Protein AF-A0A139XGP2-F1 (afdb_monomer_lite)

pLDDT: mean 82.53, std 17.99, range [38.0, 98.06]

Structure (mmCIF, N/CA/C/O backbone):
data_AF-A0A139XGP2-F1
#
_entry.id   AF-A0A139XGP2-F1
#
loop_
_atom_site.group_PDB
_atom_site.id
_atom_site.type_symbol
_atom_site.label_atom_id
_atom_site.label_alt_id
_atom_site.label_comp_id
_atom_site.label_asym_id
_atom_site.label_entity_id
_atom_site.label_seq_id
_atom_site.pdbx_PDB_ins_code
_atom_site.Cartn_x
_atom_site.Cartn_y
_atom_site.Cartn_z
_atom_site.occupancy
_atom_site.B_iso_or_equiv
_atom_site.auth_seq_id
_atom_site.auth_comp_id
_atom_site.auth_asym_id
_atom_site.auth_atom_id
_atom_site.pdbx_PDB_model_num
ATOM 1 N N . MET A 1 1 ? -16.699 -2.040 -11.453 1.00 64.38 1 MET A N 1
ATOM 2 C CA . MET A 1 1 ? -15.907 -1.425 -10.365 1.00 64.38 1 MET A CA 1
ATOM 3 C C . MET A 1 1 ? -14.718 -0.741 -11.017 1.00 64.38 1 MET A C 1
ATOM 5 O O . MET A 1 1 ? -14.226 -1.295 -11.989 1.00 64.38 1 MET A O 1
ATOM 9 N N . LYS A 1 2 ? -14.323 0.469 -10.604 1.00 85.69 2 LYS A N 1
ATOM 10 C CA . LYS 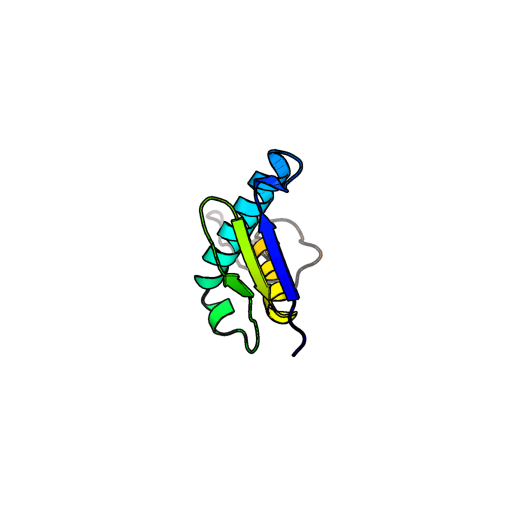A 1 2 ? -13.167 1.142 -11.218 1.00 85.69 2 LYS A CA 1
ATOM 11 C C . LYS A 1 2 ? -11.903 0.705 -10.484 1.00 85.69 2 LYS A C 1
ATOM 13 O O . LYS A 1 2 ? -11.845 0.836 -9.263 1.00 85.69 2 LYS A O 1
ATOM 18 N N . GLU A 1 3 ? -10.948 0.179 -11.233 1.00 92.88 3 GLU A N 1
ATOM 19 C CA . GLU A 1 3 ? -9.669 -0.309 -10.723 1.00 92.88 3 GLU A CA 1
ATOM 20 C C . GLU A 1 3 ? -8.559 0.687 -11.063 1.00 92.88 3 GLU A C 1
ATOM 22 O O . GLU A 1 3 ? -8.653 1.448 -12.033 1.00 92.88 3 GLU A O 1
ATOM 27 N N . LEU A 1 4 ? -7.543 0.704 -10.212 1.00 94.62 4 LEU A N 1
ATOM 28 C CA . LEU A 1 4 ? -6.302 1.439 -10.359 1.00 94.62 4 LEU A CA 1
ATOM 29 C C . LEU A 1 4 ? -5.165 0.424 -10.408 1.00 94.62 4 LEU A C 1
ATOM 31 O O . LEU A 1 4 ? -5.130 -0.514 -9.615 1.00 94.62 4 LEU A O 1
ATOM 35 N N . GLU A 1 5 ? -4.218 0.668 -11.301 1.00 96.94 5 GLU A N 1
ATOM 36 C CA . GLU A 1 5 ? -2.985 -0.095 -11.407 1.00 96.94 5 GLU A CA 1
ATOM 37 C C . GLU A 1 5 ? -1.809 0.882 -11.382 1.00 96.94 5 GLU A C 1
ATOM 39 O O . GLU A 1 5 ? -1.805 1.882 -12.107 1.00 96.94 5 GLU A O 1
ATOM 44 N N . LEU A 1 6 ? -0.840 0.626 -10.506 1.00 95.56 6 LEU A N 1
ATOM 45 C CA . LEU A 1 6 ? 0.366 1.431 -10.340 1.00 95.56 6 LEU A CA 1
ATOM 46 C C . LEU A 1 6 ? 1.585 0.519 -10.450 1.00 95.56 6 LEU A C 1
ATOM 48 O O . LEU A 1 6 ? 1.870 -0.251 -9.536 1.00 95.56 6 LEU A O 1
ATOM 52 N N . SER A 1 7 ? 2.322 0.625 -11.553 1.00 96.50 7 SER A N 1
ATOM 53 C CA . SER A 1 7 ? 3.571 -0.114 -11.735 1.00 96.50 7 SER A CA 1
ATOM 54 C C . SER A 1 7 ? 4.765 0.715 -11.267 1.00 96.50 7 SER A C 1
ATOM 56 O O . SER A 1 7 ? 4.989 1.836 -11.735 1.00 96.50 7 SER A O 1
ATOM 58 N N . TYR A 1 8 ? 5.540 0.162 -10.338 1.00 95.75 8 TYR A N 1
ATOM 59 C CA . TYR A 1 8 ? 6.727 0.784 -9.770 1.00 95.75 8 TYR A CA 1
ATOM 60 C C . TYR A 1 8 ? 7.986 0.028 -10.177 1.00 95.75 8 TYR A C 1
ATOM 62 O O . TYR A 1 8 ? 8.076 -1.188 -10.035 1.00 95.75 8 TYR A O 1
ATOM 70 N N . GLN A 1 9 ? 8.999 0.778 -10.608 1.00 95.06 9 GLN A N 1
ATOM 71 C CA . GLN A 1 9 ? 10.333 0.271 -10.925 1.00 95.06 9 GLN A CA 1
ATOM 72 C C . GLN A 1 9 ? 11.357 0.997 -10.053 1.00 95.06 9 GLN A C 1
ATOM 74 O O . GLN A 1 9 ? 11.393 2.229 -10.044 1.00 95.06 9 GLN A O 1
ATOM 79 N N . LEU A 1 10 ? 12.220 0.267 -9.344 1.00 92.75 10 LEU A N 1
ATOM 80 C CA . LEU A 1 10 ? 13.209 0.842 -8.423 1.00 92.75 10 LEU A CA 1
ATOM 81 C C . LEU A 1 10 ? 14.149 1.834 -9.113 1.00 92.75 10 LEU A C 1
ATOM 83 O O . LEU A 1 10 ? 14.526 2.843 -8.513 1.00 92.75 10 LEU A O 1
ATOM 87 N N . VAL A 1 11 ? 14.496 1.566 -10.374 1.00 93.62 11 VAL A N 1
ATOM 88 C CA . VAL A 1 11 ? 15.347 2.434 -11.203 1.00 93.62 11 VAL A CA 1
ATOM 89 C C . VAL A 1 11 ? 14.674 3.757 -11.571 1.00 93.62 11 VAL A C 1
ATOM 91 O O . VAL A 1 11 ? 15.363 4.742 -11.812 1.00 93.62 11 VAL A O 1
ATOM 94 N N . ALA A 1 12 ? 13.339 3.798 -11.584 1.00 94.12 12 ALA A N 1
ATOM 95 C CA . ALA A 1 12 ? 12.563 5.000 -11.871 1.00 94.12 12 ALA A CA 1
ATOM 96 C C . ALA A 1 12 ? 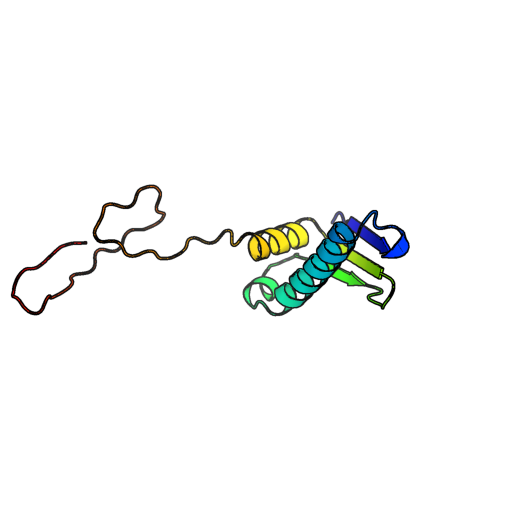12.323 5.861 -10.617 1.00 94.12 12 ALA A C 1
ATOM 98 O O . ALA A 1 12 ? 11.828 6.983 -10.723 1.00 94.12 12 ALA A O 1
ATOM 99 N N . LEU A 1 13 ? 12.667 5.360 -9.423 1.00 93.75 13 LEU A N 1
ATOM 100 C CA . LEU A 1 13 ? 12.452 6.082 -8.173 1.00 93.75 13 LEU A CA 1
ATOM 101 C C . LEU A 1 13 ? 13.570 7.116 -7.925 1.00 93.75 13 LEU A C 1
ATOM 103 O O . LEU A 1 13 ? 14.742 6.733 -7.846 1.00 93.75 13 LEU A O 1
ATOM 107 N N . PRO A 1 14 ? 13.238 8.410 -7.715 1.00 93.19 14 PRO A N 1
ATOM 108 C CA . PRO A 1 14 ? 14.213 9.509 -7.741 1.00 93.19 14 PRO A CA 1
ATOM 109 C C . PRO A 1 14 ? 15.347 9.416 -6.718 1.00 93.19 14 PRO A C 1
ATOM 111 O O . PRO A 1 14 ? 16.443 9.923 -6.943 1.00 93.19 14 PRO A O 1
ATOM 114 N N . CYS A 1 15 ? 15.091 8.817 -5.555 1.00 94.69 15 CYS A N 1
ATOM 115 C CA . CYS A 1 15 ? 16.079 8.738 -4.485 1.00 94.69 15 CYS A CA 1
ATOM 116 C C . CYS A 1 15 ? 15.805 7.569 -3.531 1.00 94.69 15 CYS A C 1
ATOM 118 O O . CYS A 1 15 ? 14.784 6.885 -3.624 1.00 94.69 15 CYS A O 1
ATOM 120 N N . ALA A 1 16 ? 16.723 7.361 -2.582 1.00 94.56 16 ALA A N 1
ATOM 121 C CA . ALA A 1 16 ? 16.625 6.298 -1.583 1.00 94.56 16 ALA A CA 1
ATOM 122 C C . ALA A 1 16 ? 15.336 6.370 -0.750 1.00 94.56 16 ALA A C 1
ATOM 124 O O . ALA A 1 16 ? 14.758 5.332 -0.452 1.00 94.56 16 ALA A O 1
ATOM 125 N N . GLN A 1 17 ? 14.843 7.575 -0.443 1.00 96.19 17 GLN A N 1
ATOM 126 C CA . GLN A 1 17 ? 13.596 7.756 0.303 1.00 96.19 17 GLN A CA 1
ATOM 127 C C . GLN A 1 17 ? 12.384 7.196 -0.453 1.00 96.19 17 GLN A C 1
ATOM 129 O O . GLN A 1 17 ? 11.546 6.537 0.149 1.00 96.19 17 GLN A O 1
ATOM 134 N N . HIS A 1 18 ? 12.311 7.392 -1.772 1.00 94.50 18 HIS A N 1
ATOM 135 C CA . HIS A 1 18 ? 11.229 6.832 -2.587 1.00 94.50 18 HIS A CA 1
ATOM 136 C C . HIS A 1 18 ? 11.296 5.301 -2.637 1.00 94.50 18 HIS A C 1
ATOM 138 O O . HIS A 1 18 ? 10.267 4.640 -2.537 1.00 94.50 18 HIS A O 1
ATOM 144 N N . ARG A 1 19 ? 12.506 4.729 -2.731 1.00 95.00 19 ARG A N 1
ATOM 145 C CA . ARG A 1 19 ? 12.716 3.270 -2.683 1.00 95.00 19 ARG A CA 1
ATOM 146 C C . ARG A 1 19 ? 12.315 2.678 -1.333 1.00 95.00 19 ARG A C 1
ATOM 148 O O . ARG A 1 19 ? 11.629 1.664 -1.294 1.00 95.00 19 ARG A O 1
ATOM 155 N N . ALA A 1 20 ? 12.685 3.341 -0.239 1.00 94.69 20 ALA A N 1
ATOM 156 C CA . ALA A 1 20 ? 12.253 2.960 1.102 1.00 94.69 20 ALA A CA 1
ATOM 157 C C . ALA A 1 20 ? 10.728 3.082 1.262 1.00 94.69 20 ALA A C 1
ATOM 159 O O . ALA A 1 20 ? 10.105 2.207 1.852 1.00 94.69 20 ALA A O 1
ATOM 160 N N . GLY A 1 21 ? 10.119 4.124 0.686 1.00 94.38 21 GLY A N 1
ATOM 161 C CA . GLY A 1 21 ? 8.666 4.293 0.650 1.00 94.38 21 GLY A CA 1
ATOM 162 C C . GLY A 1 21 ? 7.956 3.153 -0.081 1.00 94.38 21 GLY A C 1
ATOM 163 O O . GLY A 1 21 ? 6.978 2.624 0.438 1.00 94.38 21 GLY A O 1
ATOM 164 N N . LEU A 1 22 ? 8.479 2.719 -1.235 1.00 95.44 22 LEU A N 1
ATOM 165 C CA . LEU A 1 22 ? 7.949 1.557 -1.955 1.00 95.44 22 LEU A CA 1
ATOM 166 C C . LEU A 1 22 ? 8.070 0.272 -1.128 1.00 95.44 22 LEU A C 1
ATOM 168 O O . LEU A 1 22 ? 7.108 -0.484 -1.039 1.00 95.44 22 LEU A O 1
ATOM 172 N N . ALA A 1 23 ? 9.222 0.040 -0.492 1.00 94.50 23 ALA A N 1
ATOM 173 C CA . ALA A 1 23 ? 9.403 -1.113 0.388 1.00 94.50 23 ALA A CA 1
ATOM 174 C C . ALA A 1 23 ? 8.395 -1.097 1.550 1.00 94.50 23 ALA A C 1
ATOM 176 O O . ALA A 1 23 ? 7.778 -2.116 1.848 1.00 94.50 23 ALA A O 1
ATOM 177 N N . GLY A 1 24 ? 8.169 0.071 2.159 1.00 94.88 24 GLY A N 1
ATOM 178 C CA . GLY A 1 24 ? 7.145 0.251 3.186 1.00 94.88 24 GLY A CA 1
ATOM 179 C C . GLY A 1 24 ? 5.737 -0.056 2.674 1.00 94.88 24 GLY A C 1
ATOM 180 O O . GLY A 1 24 ? 4.993 -0.764 3.342 1.00 94.88 24 GLY A O 1
ATOM 181 N N . LEU A 1 25 ? 5.379 0.420 1.478 1.00 95.75 25 LEU A N 1
ATOM 182 C CA . LEU A 1 25 ? 4.089 0.125 0.849 1.00 95.75 25 LEU A CA 1
ATOM 183 C C . LEU A 1 25 ? 3.886 -1.378 0.631 1.00 95.75 25 LEU A C 1
ATOM 185 O O . LEU A 1 25 ? 2.840 -1.904 1.002 1.00 95.75 25 LEU A O 1
ATOM 189 N N . VAL A 1 26 ? 4.890 -2.066 0.083 1.00 96.44 26 VAL A N 1
ATOM 190 C CA . VAL A 1 26 ? 4.862 -3.524 -0.118 1.00 96.44 26 VAL A CA 1
ATOM 191 C C . VAL A 1 26 ? 4.612 -4.248 1.204 1.00 96.44 26 VAL A C 1
ATOM 193 O O . VAL A 1 26 ? 3.700 -5.068 1.283 1.00 96.44 26 VAL A O 1
ATOM 196 N N . LEU A 1 27 ? 5.360 -3.895 2.253 1.00 96.31 27 LEU A N 1
ATOM 197 C CA . LEU A 1 27 ? 5.199 -4.491 3.580 1.00 96.31 27 LEU A CA 1
ATOM 198 C C . LEU A 1 27 ? 3.807 -4.232 4.166 1.00 96.31 27 LEU A C 1
ATOM 200 O O . LEU A 1 27 ? 3.206 -5.140 4.730 1.00 96.31 27 LEU A O 1
ATOM 204 N N . MET A 1 28 ? 3.269 -3.018 4.015 1.00 95.94 28 MET A N 1
ATOM 205 C CA . MET A 1 28 ? 1.933 -2.686 4.516 1.00 95.94 28 MET A CA 1
ATOM 206 C C . MET A 1 28 ? 0.836 -3.480 3.810 1.00 95.94 28 MET A C 1
ATOM 208 O O . MET A 1 28 ? -0.083 -3.947 4.473 1.00 95.94 28 MET A O 1
ATOM 212 N N . VAL A 1 29 ? 0.925 -3.661 2.490 1.00 96.69 29 VAL A N 1
ATOM 213 C CA . VAL A 1 29 ? -0.059 -4.465 1.750 1.00 96.69 29 VAL A CA 1
ATOM 214 C C . VAL A 1 29 ? 0.041 -5.937 2.144 1.00 96.69 29 VAL A C 1
ATOM 216 O O . VAL A 1 29 ? -0.984 -6.566 2.383 1.00 96.69 29 VAL A O 1
ATOM 219 N N . GLN A 1 30 ? 1.253 -6.482 2.275 1.00 96.19 30 GLN A N 1
ATOM 220 C CA . GLN A 1 30 ? 1.447 -7.855 2.754 1.00 96.19 30 GLN A CA 1
ATOM 221 C C . GLN A 1 30 ? 0.869 -8.056 4.161 1.00 96.19 30 GLN A C 1
ATOM 223 O O . GLN A 1 30 ? 0.177 -9.040 4.400 1.00 96.19 30 GLN A O 1
ATOM 228 N N . GLU A 1 31 ? 1.093 -7.108 5.071 1.00 95.56 31 GLU A N 1
ATOM 229 C CA . GLU A 1 31 ? 0.589 -7.200 6.442 1.00 95.56 31 GLU A CA 1
ATOM 230 C C . GLU A 1 31 ? -0.923 -6.966 6.549 1.00 95.56 31 GLU A C 1
ATOM 232 O O . GLU A 1 31 ? -1.586 -7.571 7.394 1.00 95.56 31 GLU A O 1
ATOM 237 N N . LEU A 1 32 ? -1.495 -6.142 5.669 1.00 95.56 32 LEU A N 1
ATOM 238 C CA . LEU A 1 32 ? -2.941 -5.955 5.555 1.00 95.56 32 LEU A CA 1
ATOM 239 C C . LEU A 1 32 ? -3.655 -7.282 5.256 1.00 95.56 32 LEU A C 1
ATOM 241 O O . LEU A 1 32 ? -4.697 -7.561 5.846 1.00 95.56 32 LEU A O 1
ATOM 245 N N . HIS A 1 33 ? -3.074 -8.130 4.401 1.00 95.06 33 HIS A N 1
ATOM 246 C CA . HIS A 1 33 ? -3.622 -9.456 4.078 1.00 95.06 33 HIS A CA 1
ATOM 247 C C . HIS A 1 33 ? -3.603 -10.441 5.257 1.00 95.06 33 HIS A C 1
ATOM 249 O O . HIS A 1 33 ? -4.336 -11.427 5.236 1.00 95.06 33 HIS A O 1
ATOM 255 N N . HIS A 1 34 ? -2.828 -10.168 6.310 1.00 94.19 34 HIS A N 1
ATOM 256 C CA . HIS A 1 34 ? -2.862 -10.946 7.553 1.00 94.19 34 HIS A CA 1
ATOM 257 C C . HIS A 1 34 ? -3.968 -10.497 8.521 1.00 94.19 34 HIS A C 1
ATOM 259 O O . HIS A 1 34 ? -4.210 -11.165 9.529 1.00 94.19 34 HIS A O 1
ATOM 265 N N . GLN A 1 35 ? -4.655 -9.384 8.247 1.00 92.69 35 GLN A N 1
ATOM 266 C CA . GLN A 1 35 ? -5.683 -8.856 9.138 1.00 92.69 35 GLN A CA 1
ATOM 267 C C . GLN A 1 35 ? -7.032 -9.548 8.914 1.00 92.69 35 GLN A C 1
ATOM 269 O O . GLN A 1 35 ? -7.604 -9.494 7.826 1.00 92.69 35 GLN A O 1
ATOM 274 N N . SER A 1 36 ? -7.605 -10.131 9.970 1.00 92.25 36 SER A N 1
ATOM 275 C CA . SER A 1 36 ? -8.912 -10.804 9.892 1.00 92.25 36 SER A CA 1
ATOM 276 C C . SER A 1 36 ? -10.036 -9.870 9.431 1.00 92.25 36 SER A C 1
ATOM 278 O O . SER A 1 36 ? -10.825 -10.241 8.567 1.00 92.25 36 SER A O 1
ATOM 280 N N . TRP A 1 37 ? -10.066 -8.629 9.931 1.00 91.81 37 TRP A N 1
ATOM 281 C CA . TRP A 1 37 ? -11.071 -7.630 9.546 1.00 91.81 37 TRP A CA 1
ATOM 282 C C . TRP A 1 37 ? -11.008 -7.260 8.059 1.00 91.81 37 TRP A C 1
ATOM 284 O O . TRP A 1 37 ? -12.014 -6.852 7.480 1.00 91.81 37 TRP A O 1
ATOM 294 N N . PHE A 1 38 ? -9.836 -7.389 7.431 1.00 93.81 38 PHE A N 1
ATOM 295 C CA . PHE A 1 38 ? -9.673 -7.110 6.011 1.00 93.81 38 PHE A CA 1
ATOM 296 C C . PHE A 1 38 ? -10.277 -8.231 5.159 1.00 93.81 38 PHE A C 1
ATOM 298 O O . PHE A 1 38 ? -10.985 -7.942 4.198 1.00 93.81 38 PHE A O 1
ATOM 305 N N . LEU A 1 39 ? -10.093 -9.494 5.561 1.00 89.56 39 LEU A N 1
ATOM 306 C CA . LEU A 1 39 ? -10.698 -10.656 4.894 1.00 89.56 39 LEU A CA 1
ATOM 307 C C . LEU A 1 39 ? -12.236 -10.618 4.922 1.00 89.56 39 LEU A C 1
ATOM 309 O O . LEU A 1 39 ? -12.893 -11.114 4.009 1.00 89.56 39 LEU A O 1
ATOM 313 N N . GLU A 1 40 ? -12.813 -10.013 5.959 1.00 91.19 40 GLU A N 1
ATOM 314 C CA . GLU A 1 40 ? -14.261 -9.830 6.114 1.00 91.19 40 GLU A CA 1
ATOM 315 C C . GLU A 1 40 ? -14.797 -8.598 5.361 1.00 91.19 40 GLU A C 1
ATOM 317 O O . GLU A 1 40 ? -16.012 -8.440 5.187 1.00 91.19 40 GLU A O 1
ATOM 322 N N . ARG A 1 41 ? -13.911 -7.711 4.887 1.00 91.31 41 ARG A N 1
ATOM 323 C CA . ARG A 1 41 ? -14.299 -6.464 4.228 1.00 91.31 41 ARG A CA 1
ATOM 324 C C . ARG A 1 41 ? -14.789 -6.727 2.808 1.00 91.31 41 ARG A C 1
ATOM 326 O O . ARG A 1 41 ? -14.026 -6.989 1.881 1.00 91.31 41 ARG A O 1
ATOM 333 N N . GLN A 1 42 ? -16.095 -6.580 2.613 1.00 92.88 42 GLN A N 1
ATOM 334 C CA . GLN A 1 42 ? -16.725 -6.844 1.325 1.00 92.88 42 GLN A CA 1
ATOM 335 C C . GLN A 1 42 ? -16.235 -5.898 0.225 1.00 92.88 42 GLN A C 1
ATOM 337 O O . GLN A 1 42 ? -16.273 -4.675 0.358 1.00 92.88 42 GLN A O 1
ATOM 342 N N . GLY A 1 43 ? -15.832 -6.486 -0.901 1.00 92.81 43 GLY A N 1
ATOM 343 C CA . GLY A 1 43 ? -15.497 -5.749 -2.115 1.00 92.81 43 GLY A CA 1
ATOM 344 C C . GLY A 1 43 ? -14.185 -4.969 -2.053 1.00 92.81 43 GLY A C 1
ATOM 345 O O . GLY A 1 43 ? -13.912 -4.228 -2.992 1.00 92.81 43 GLY A O 1
ATOM 346 N N . ALA A 1 44 ? -13.370 -5.117 -1.006 1.00 95.19 44 ALA A N 1
ATOM 347 C CA . ALA A 1 44 ? -12.024 -4.559 -0.977 1.00 95.19 44 ALA A CA 1
ATOM 348 C C . ALA A 1 44 ? -11.074 -5.422 -1.820 1.00 95.19 44 ALA A C 1
ATOM 350 O O . ALA A 1 44 ? -11.029 -6.637 -1.664 1.00 95.19 44 ALA A O 1
ATOM 351 N N . MET A 1 45 ? -10.323 -4.790 -2.723 1.00 96.00 45 MET A N 1
ATOM 352 C CA . MET A 1 45 ? -9.286 -5.453 -3.518 1.00 96.00 45 MET A CA 1
ATOM 353 C C . MET A 1 45 ? -8.032 -4.583 -3.527 1.00 96.00 45 MET A C 1
ATOM 355 O O . MET A 1 45 ? -8.083 -3.406 -3.900 1.00 96.00 45 MET A O 1
ATOM 359 N N . ILE A 1 46 ? -6.924 -5.155 -3.063 1.00 97.31 46 ILE A N 1
ATOM 360 C CA . ILE A 1 46 ? -5.588 -4.565 -3.110 1.00 97.31 46 ILE A CA 1
ATOM 361 C C . ILE A 1 46 ? -4.554 -5.690 -3.173 1.00 97.31 46 ILE A C 1
ATOM 363 O O . ILE A 1 46 ? -4.457 -6.508 -2.262 1.00 97.31 46 ILE A O 1
ATOM 367 N N . GLU A 1 47 ? -3.811 -5.764 -4.267 1.00 97.12 47 GLU A N 1
ATOM 368 C CA . GLU A 1 47 ? -2.943 -6.893 -4.597 1.00 97.12 47 GLU A CA 1
ATOM 369 C C . GLU A 1 47 ? -1.592 -6.398 -5.114 1.00 97.12 47 GLU A C 1
ATOM 371 O O . GLU A 1 47 ? -1.495 -5.346 -5.753 1.00 97.12 47 GLU A O 1
ATOM 376 N N . LEU A 1 48 ? -0.545 -7.164 -4.807 1.00 97.88 48 LEU A N 1
ATOM 377 C CA . LEU A 1 48 ? 0.787 -6.975 -5.368 1.00 97.88 48 LEU A CA 1
ATOM 378 C C . LEU A 1 48 ? 0.987 -8.007 -6.476 1.00 97.88 48 LEU A C 1
ATOM 380 O O . LEU A 1 48 ? 1.044 -9.207 -6.210 1.00 97.88 48 LEU A O 1
ATOM 384 N N . GLU A 1 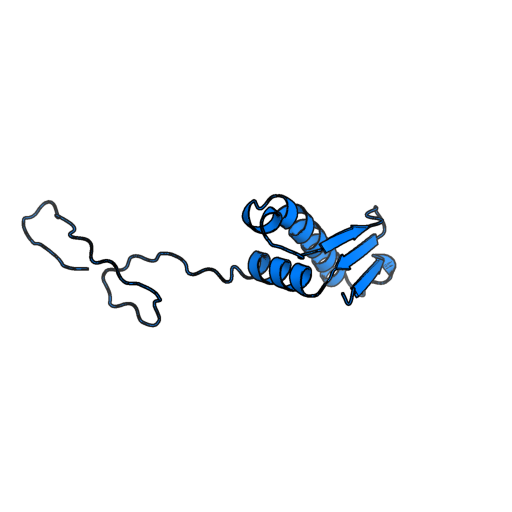49 ? 1.116 -7.526 -7.701 1.00 96.62 49 GLU A N 1
ATOM 385 C CA . GLU A 1 49 ? 1.448 -8.309 -8.886 1.00 96.62 49 GLU A CA 1
ATOM 386 C C . GLU A 1 49 ? 2.920 -8.060 -9.263 1.00 96.62 49 GLU A C 1
ATOM 388 O O . GLU A 1 49 ? 3.503 -7.025 -8.927 1.00 96.62 49 GLU A O 1
ATOM 393 N N . ASP A 1 50 ? 3.546 -9.029 -9.934 1.00 94.88 50 ASP A N 1
ATOM 394 C CA . ASP A 1 50 ? 4.923 -8.937 -10.447 1.00 94.88 50 ASP A CA 1
ATOM 395 C C . ASP A 1 50 ? 5.990 -8.497 -9.424 1.00 94.88 50 ASP A C 1
ATOM 397 O O . ASP A 1 50 ? 7.010 -7.910 -9.794 1.00 94.88 50 ASP A O 1
ATOM 401 N N . LEU A 1 51 ? 5.789 -8.785 -8.133 1.00 95.94 51 LEU A N 1
ATOM 402 C CA . LEU A 1 51 ? 6.752 -8.447 -7.084 1.00 95.94 51 LEU A CA 1
ATOM 403 C C . LEU A 1 51 ? 8.078 -9.189 -7.307 1.00 95.94 51 LEU A C 1
ATOM 405 O O . LEU A 1 51 ? 8.147 -10.414 -7.196 1.00 95.94 51 LEU A O 1
ATOM 409 N N . ASN A 1 52 ? 9.141 -8.439 -7.589 1.00 94.19 52 ASN A N 1
ATOM 410 C CA . ASN A 1 52 ? 10.487 -8.963 -7.807 1.00 94.19 52 ASN A CA 1
ATOM 411 C C . ASN A 1 52 ? 11.566 -7.980 -7.311 1.00 94.19 52 ASN A C 1
ATOM 413 O O . ASN A 1 52 ? 11.267 -6.942 -6.724 1.00 94.19 52 ASN A O 1
ATOM 417 N N . GLU A 1 53 ? 12.840 -8.303 -7.545 1.00 90.25 53 GLU A N 1
ATOM 418 C CA . GLU A 1 53 ? 13.986 -7.505 -7.079 1.00 90.25 53 GLU A CA 1
ATOM 419 C C . GLU A 1 53 ? 14.064 -6.090 -7.681 1.00 90.25 53 GLU A C 1
ATOM 421 O O . GLU A 1 53 ? 14.782 -5.242 -7.154 1.00 90.25 53 GLU A O 1
ATOM 426 N N . LEU A 1 54 ? 13.354 -5.823 -8.780 1.00 92.50 54 LEU A N 1
ATOM 427 C CA . LEU A 1 54 ? 13.417 -4.572 -9.537 1.00 92.50 54 LEU A CA 1
ATOM 428 C C . LEU A 1 54 ? 12.171 -3.700 -9.376 1.00 92.50 54 LEU A C 1
ATOM 430 O O . LEU A 1 54 ? 12.237 -2.504 -9.673 1.00 92.50 54 LEU A O 1
ATOM 434 N N . GLY A 1 55 ? 11.049 -4.248 -8.910 1.00 95.06 55 GLY A N 1
ATOM 435 C CA . GLY A 1 55 ? 9.785 -3.524 -8.896 1.00 95.06 55 GLY A CA 1
ATOM 436 C C . GLY A 1 55 ? 8.584 -4.346 -8.444 1.00 95.06 55 GL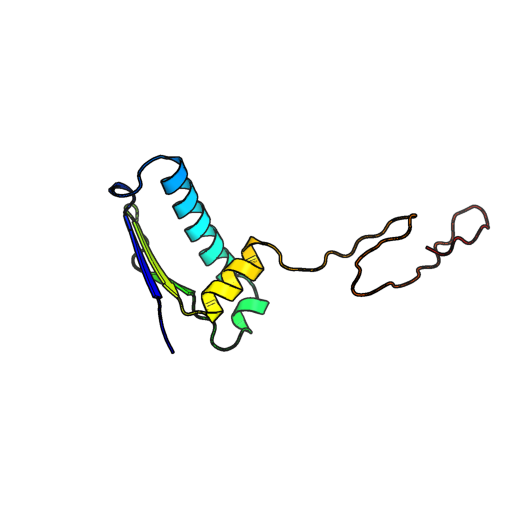Y A C 1
ATOM 437 O O . GLY A 1 55 ? 8.712 -5.488 -8.005 1.00 95.06 55 GLY A O 1
ATOM 438 N N . VAL A 1 56 ? 7.414 -3.719 -8.535 1.00 97.81 56 VAL A N 1
ATOM 439 C CA . VAL A 1 56 ? 6.115 -4.299 -8.173 1.00 97.81 56 VAL A CA 1
ATOM 440 C C . VAL A 1 56 ? 4.990 -3.530 -8.859 1.00 97.81 56 VAL A C 1
ATOM 442 O O . VAL A 1 56 ? 5.098 -2.316 -9.057 1.00 97.81 56 VAL A O 1
ATOM 445 N N . THR A 1 57 ? 3.895 -4.211 -9.165 1.00 98.00 57 THR A N 1
ATOM 446 C CA . THR A 1 57 ? 2.643 -3.595 -9.604 1.00 98.00 57 THR A CA 1
ATOM 447 C C . THR A 1 57 ? 1.624 -3.669 -8.470 1.00 98.00 57 THR A C 1
ATOM 449 O O . THR A 1 57 ? 1.335 -4.741 -7.951 1.00 98.00 57 THR A O 1
ATOM 452 N N . LEU A 1 58 ? 1.088 -2.523 -8.052 1.00 97.69 58 LEU A N 1
ATOM 453 C CA . LEU A 1 58 ? -0.019 -2.449 -7.101 1.00 97.69 58 LEU A CA 1
ATOM 454 C C . LEU A 1 58 ? -1.326 -2.323 -7.876 1.00 97.69 58 LEU A C 1
ATOM 456 O O . LEU A 1 58 ? -1.544 -1.318 -8.557 1.00 97.69 58 LEU A O 1
ATOM 460 N N . ARG A 1 59 ? -2.219 -3.292 -7.707 1.00 98.06 59 ARG A N 1
ATOM 461 C CA . ARG A 1 59 ? -3.576 -3.243 -8.247 1.00 98.06 59 ARG A CA 1
ATOM 462 C C . ARG A 1 59 ? -4.567 -3.051 -7.116 1.00 98.06 59 ARG A C 1
ATOM 464 O O . ARG A 1 59 ? -4.474 -3.719 -6.092 1.00 98.06 59 ARG A O 1
ATOM 471 N N . SER A 1 60 ? -5.496 -2.111 -7.254 1.00 97.25 60 SER A N 1
ATOM 472 C CA . SER A 1 60 ? -6.476 -1.854 -6.202 1.00 97.25 60 SER A CA 1
ATOM 473 C C . SER A 1 60 ? -7.749 -1.198 -6.716 1.00 97.25 60 SER A C 1
ATOM 475 O O . SER A 1 60 ? -7.744 -0.447 -7.690 1.00 97.25 60 SER A O 1
ATOM 477 N N . ASN A 1 61 ? -8.857 -1.436 -6.024 1.00 96.94 61 ASN A N 1
ATOM 478 C CA . ASN A 1 61 ? -10.055 -0.614 -6.142 1.00 96.94 61 ASN A CA 1
ATOM 479 C C . ASN A 1 61 ? -10.118 0.435 -5.013 1.00 96.94 61 ASN A C 1
ATOM 481 O O . ASN A 1 61 ? -9.281 0.481 -4.113 1.00 96.94 61 ASN A O 1
ATOM 485 N N . LEU A 1 62 ? -11.141 1.292 -5.040 1.00 94.62 62 LEU A N 1
ATOM 486 C CA . LEU A 1 62 ? -11.299 2.324 -4.011 1.00 94.62 62 LEU A CA 1
ATOM 487 C C . LEU A 1 62 ? -11.428 1.742 -2.590 1.00 94.62 62 LEU A C 1
ATOM 489 O O . LEU A 1 62 ? -10.913 2.335 -1.647 1.00 94.62 62 LEU A O 1
ATOM 493 N N . GLU A 1 63 ? -12.109 0.607 -2.423 1.00 95.06 63 GLU A N 1
ATOM 494 C CA . GLU A 1 63 ? -12.298 -0.003 -1.100 1.00 95.06 63 GLU A CA 1
ATOM 495 C C . GLU A 1 63 ? -11.019 -0.643 -0.550 1.00 95.06 63 GLU A C 1
ATOM 497 O O . GLU A 1 63 ? -10.781 -0.577 0.653 1.00 95.06 63 GLU A O 1
ATOM 502 N N . GLY A 1 64 ? -10.158 -1.190 -1.409 1.00 95.44 64 GLY A N 1
ATOM 503 C CA . GLY A 1 64 ? -8.838 -1.682 -1.025 1.00 95.44 64 GLY A CA 1
ATOM 504 C C . GLY A 1 64 ? -7.903 -0.554 -0.602 1.00 95.44 64 GLY A C 1
ATOM 505 O O . GLY A 1 64 ? -7.237 -0.670 0.424 1.00 95.44 64 GLY A O 1
ATOM 506 N N . LEU A 1 65 ? -7.920 0.581 -1.311 1.00 94.62 65 LEU A N 1
ATOM 507 C CA . LEU A 1 65 ? -7.179 1.776 -0.888 1.00 94.62 65 LEU A CA 1
ATOM 508 C C . LEU A 1 65 ? -7.665 2.309 0.465 1.00 94.62 65 LEU A C 1
ATOM 510 O O . LEU A 1 65 ? -6.843 2.667 1.306 1.00 94.62 65 LEU A O 1
ATOM 514 N N . LYS A 1 66 ? -8.984 2.335 0.702 1.00 93.56 66 LYS A N 1
ATOM 515 C CA . LYS A 1 66 ? -9.537 2.694 2.018 1.00 93.56 66 LYS A CA 1
ATOM 516 C C . LYS A 1 66 ? -9.047 1.744 3.105 1.00 93.56 66 LYS A C 1
ATOM 518 O O . LYS A 1 66 ? -8.588 2.218 4.133 1.00 93.56 66 LYS A O 1
ATOM 523 N N . ALA A 1 67 ? -9.078 0.435 2.859 1.00 94.44 67 ALA A N 1
ATOM 524 C CA . ALA A 1 67 ? -8.578 -0.548 3.813 1.00 94.44 67 ALA A CA 1
ATOM 525 C C . ALA A 1 67 ? -7.087 -0.348 4.129 1.00 94.44 67 ALA A C 1
ATOM 527 O O . ALA A 1 67 ? -6.701 -0.383 5.294 1.00 94.44 67 ALA A O 1
ATOM 528 N N . LEU A 1 68 ? -6.257 -0.071 3.118 1.00 94.56 68 LEU A N 1
ATOM 529 C CA . LEU A 1 68 ? -4.848 0.252 3.338 1.00 94.56 68 LEU A CA 1
ATOM 530 C C . LEU A 1 68 ? -4.686 1.498 4.217 1.00 94.56 68 LEU A C 1
ATOM 532 O O . LEU A 1 68 ? -3.876 1.484 5.136 1.00 94.56 68 LEU A O 1
ATOM 536 N N . PHE A 1 69 ? -5.464 2.559 3.989 1.00 92.56 69 PHE A N 1
ATOM 537 C CA . PHE A 1 69 ? -5.404 3.752 4.835 1.00 92.56 69 PHE A CA 1
ATOM 538 C C . PHE A 1 69 ? -5.904 3.505 6.258 1.00 92.56 69 PHE A C 1
ATOM 540 O O . PHE A 1 69 ? -5.246 3.949 7.199 1.00 92.56 69 PHE A O 1
ATOM 547 N N . ASP A 1 70 ? -7.008 2.774 6.422 1.00 91.44 70 ASP A N 1
ATOM 548 C CA . ASP A 1 70 ? -7.539 2.380 7.731 1.00 91.44 70 ASP A CA 1
ATOM 549 C C . ASP A 1 70 ? -6.463 1.618 8.528 1.00 91.44 70 ASP A C 1
ATOM 551 O O . ASP A 1 70 ? -6.220 1.920 9.699 1.00 91.44 70 ASP A O 1
ATOM 555 N N . PHE A 1 71 ? -5.753 0.699 7.863 1.00 91.19 71 PHE A N 1
ATOM 556 C CA . PHE A 1 71 ? -4.633 -0.056 8.422 1.00 91.19 71 PHE A CA 1
ATOM 557 C C . PHE A 1 71 ? -3.427 0.826 8.772 1.00 91.19 71 PHE A C 1
ATOM 559 O O . PHE A 1 71 ? -2.961 0.815 9.913 1.00 91.19 71 PHE A O 1
ATOM 566 N N . THR A 1 72 ? -2.918 1.601 7.811 1.00 88.56 72 THR A N 1
ATOM 567 C CA . THR A 1 72 ? -1.682 2.386 7.957 1.00 88.56 72 THR A CA 1
ATOM 568 C C . THR A 1 72 ? -1.822 3.497 8.985 1.00 88.56 72 THR A C 1
ATOM 570 O O . THR A 1 72 ? -0.913 3.725 9.783 1.00 88.56 72 THR A O 1
ATOM 573 N N . TYR A 1 73 ? -2.940 4.217 8.957 1.00 82.88 73 TYR A N 1
ATOM 574 C CA . TYR A 1 73 ? -3.126 5.384 9.812 1.00 82.88 73 TYR A CA 1
ATOM 575 C C . TYR A 1 73 ? -3.735 5.051 11.155 1.00 82.88 73 TYR A C 1
ATOM 577 O O . TYR A 1 73 ? -3.876 5.964 11.966 1.00 82.88 73 TYR A O 1
ATOM 585 N N . LYS A 1 74 ? -4.069 3.777 11.396 1.00 67.44 74 LYS A N 1
ATOM 586 C CA . LYS A 1 74 ? -4.831 3.377 12.568 1.00 67.44 74 LYS A CA 1
ATOM 587 C C . LYS A 1 74 ? -5.974 4.359 12.798 1.00 67.44 74 LYS A C 1
ATOM 589 O O . LYS A 1 74 ? -6.001 5.047 13.817 1.00 67.44 74 LYS A O 1
ATOM 594 N N . ALA A 1 75 ? -6.896 4.469 11.842 1.00 53.03 75 ALA A N 1
ATOM 595 C CA . ALA A 1 75 ? -8.160 5.161 12.087 1.00 53.03 75 ALA A CA 1
ATOM 596 C C . ALA A 1 75 ? -9.001 4.316 13.065 1.00 53.03 75 ALA A C 1
ATOM 598 O O . ALA A 1 75 ? -10.072 3.821 12.733 1.00 53.03 75 ALA A O 1
ATOM 599 N N . PHE A 1 76 ? -8.462 4.078 14.257 1.00 57.81 76 PHE A N 1
ATOM 600 C CA . PHE A 1 76 ? -9.091 3.384 15.355 1.00 57.81 76 PHE A CA 1
ATOM 601 C C . PHE A 1 76 ? -8.985 4.277 16.579 1.00 57.81 76 PHE A C 1
ATOM 603 O O . PHE A 1 76 ? -7.952 4.883 16.870 1.00 57.81 76 PHE A O 1
ATOM 610 N N . GLU A 1 77 ? -10.093 4.329 17.293 1.00 57.53 77 GLU A N 1
ATOM 611 C CA . GLU A 1 77 ? -10.167 4.873 18.632 1.00 57.53 77 GLU A CA 1
ATOM 612 C C . GLU A 1 77 ? -9.360 3.956 19.559 1.00 57.53 77 GLU A C 1
ATOM 614 O O . GLU A 1 77 ? -9.544 2.740 19.563 1.00 57.53 77 GLU A O 1
ATOM 619 N N . GLU A 1 78 ? -8.422 4.532 20.306 1.00 53.59 78 GLU A N 1
ATOM 620 C CA . GLU A 1 78 ? -7.632 3.809 21.300 1.00 53.59 78 GLU A CA 1
ATOM 621 C C . GLU A 1 78 ? -8.262 3.996 22.683 1.00 53.59 78 GLU A C 1
ATOM 623 O O . GLU A 1 78 ? -8.610 5.113 23.079 1.00 53.59 78 GLU A O 1
ATOM 628 N N . GLU A 1 79 ? -8.404 2.901 23.431 1.00 58.38 79 GLU A N 1
ATOM 629 C CA . GLU A 1 79 ? -8.923 2.940 24.794 1.00 58.38 79 GLU A CA 1
ATOM 630 C C . GLU A 1 79 ? -7.877 3.583 25.718 1.00 58.38 79 GLU A C 1
ATOM 632 O O . GLU A 1 79 ? -6.768 3.076 25.894 1.00 58.38 79 GLU A O 1
ATOM 637 N N . ARG A 1 80 ? -8.210 4.746 26.290 1.00 62.06 80 ARG A N 1
ATOM 638 C CA . ARG A 1 80 ? -7.299 5.526 27.135 1.00 62.06 80 ARG A CA 1
ATOM 639 C C . ARG A 1 80 ? -7.890 5.724 28.521 1.00 62.06 80 ARG A C 1
ATOM 641 O O . ARG A 1 80 ? -8.919 6.374 28.669 1.00 62.06 80 ARG A O 1
ATOM 648 N N . SER A 1 81 ? -7.177 5.268 29.547 1.00 67.56 81 SER A N 1
ATOM 649 C CA . SER A 1 81 ? -7.474 5.599 30.943 1.00 67.56 81 SER A CA 1
ATOM 650 C C . SER A 1 81 ? -6.663 6.813 31.402 1.00 67.56 81 SER A C 1
ATOM 652 O O . SER A 1 81 ? -5.447 6.865 31.198 1.00 67.56 81 SER A O 1
ATOM 654 N N . THR A 1 82 ? -7.299 7.781 32.058 1.00 71.06 82 THR A N 1
ATOM 655 C CA . THR A 1 82 ? -6.616 8.891 32.742 1.00 71.06 82 THR A CA 1
ATOM 656 C C . THR A 1 82 ? -7.433 9.353 33.940 1.00 71.06 82 THR A C 1
ATOM 658 O O . THR A 1 82 ? -8.656 9.335 33.896 1.00 71.06 82 THR A O 1
ATOM 661 N N . ASP A 1 83 ? -6.757 9.829 34.985 1.00 71.88 83 ASP A N 1
ATOM 662 C CA . ASP A 1 83 ? -7.385 10.427 36.173 1.00 71.88 83 ASP A CA 1
ATOM 663 C C . ASP A 1 83 ? -8.002 11.816 35.895 1.00 71.88 83 ASP A C 1
ATOM 665 O O . ASP A 1 83 ? -8.580 12.449 36.781 1.00 71.88 83 ASP A O 1
ATOM 669 N N . THR A 1 84 ? -7.823 12.342 34.682 1.00 74.62 84 THR A N 1
ATOM 670 C CA . THR A 1 84 ? -8.297 13.661 34.250 1.00 74.62 84 THR A CA 1
ATOM 671 C C . THR A 1 84 ? -9.359 13.546 33.164 1.00 74.62 84 THR A C 1
ATOM 673 O O . THR A 1 84 ? -9.382 12.599 32.387 1.00 74.62 84 THR A O 1
ATOM 676 N N . LYS A 1 85 ? -10.243 14.547 33.082 1.00 69.56 85 LYS A N 1
ATOM 677 C CA . LYS A 1 85 ? -11.345 14.560 32.114 1.00 69.56 85 LYS A CA 1
ATOM 678 C C . LYS A 1 85 ? -10.822 14.498 30.672 1.00 69.56 85 LYS A C 1
ATOM 680 O O . LYS A 1 85 ? -10.094 15.390 30.237 1.00 69.56 85 LYS A O 1
ATOM 685 N N . ILE A 1 86 ? -11.247 13.477 29.932 1.00 70.06 86 ILE A N 1
ATOM 686 C CA . ILE A 1 86 ? -10.965 13.322 28.501 1.00 70.06 86 ILE A CA 1
ATOM 687 C C . ILE A 1 86 ? -11.976 14.155 27.700 1.00 70.06 86 ILE A C 1
ATOM 689 O O . ILE A 1 86 ? -13.164 14.178 28.020 1.00 70.06 86 ILE A O 1
ATOM 693 N N . ASN A 1 87 ? -11.509 14.839 26.653 1.00 63.22 87 ASN A N 1
ATOM 694 C CA . ASN A 1 87 ? -12.349 15.504 25.651 1.00 63.22 87 ASN A CA 1
ATOM 695 C C . ASN A 1 87 ? -12.263 14.731 24.325 1.00 63.22 87 ASN A C 1
ATOM 697 O O . ASN A 1 87 ? -11.225 14.135 24.050 1.00 63.22 87 ASN A O 1
ATOM 701 N N . ASN A 1 88 ? -13.314 14.792 23.498 1.00 65.38 88 ASN A N 1
ATOM 702 C CA . ASN A 1 88 ? -13.428 14.095 22.205 1.00 65.38 88 ASN A CA 1
ATOM 703 C C . ASN A 1 88 ? -13.271 12.569 22.316 1.00 65.38 88 ASN A C 1
ATOM 705 O O . ASN A 1 88 ? -12.310 11.987 21.827 1.00 65.38 88 ASN A O 1
ATOM 709 N N . TYR A 1 89 ? -14.241 11.943 22.974 1.00 69.81 8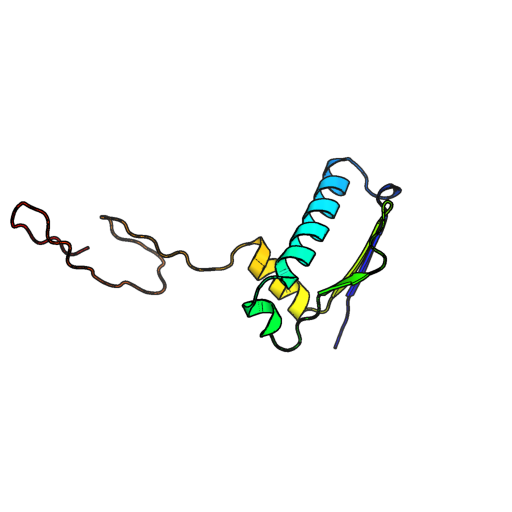9 TYR A N 1
ATOM 710 C CA . TYR A 1 89 ? -14.358 10.498 23.137 1.00 69.81 89 TYR A CA 1
ATOM 711 C C . TYR A 1 89 ? -15.656 10.008 22.497 1.00 69.81 89 TYR A C 1
ATOM 713 O O . TYR A 1 89 ? -16.647 10.740 22.441 1.00 69.81 89 TYR A O 1
ATOM 721 N N . THR A 1 90 ? -15.664 8.748 22.084 1.00 60.72 90 THR A N 1
ATOM 722 C CA . THR A 1 90 ? -16.853 8.096 21.515 1.00 60.72 90 THR A CA 1
ATOM 723 C C . THR A 1 90 ? -17.658 7.370 22.593 1.00 60.72 90 THR A C 1
ATOM 725 O O . THR A 1 90 ? -18.876 7.235 22.476 1.00 60.72 90 THR A O 1
ATOM 728 N N . ARG A 1 91 ? -17.007 6.983 23.702 1.00 55.06 91 ARG A N 1
ATOM 729 C CA . ARG A 1 91 ? -17.624 6.362 24.883 1.00 55.06 91 ARG A CA 1
ATOM 730 C C . ARG A 1 91 ? -16.814 6.656 26.156 1.00 55.06 91 ARG A C 1
ATOM 732 O O . ARG A 1 91 ? -15.593 6.751 26.090 1.00 55.06 91 ARG A O 1
ATOM 739 N N . ILE A 1 92 ? -17.495 6.793 27.299 1.00 62.69 92 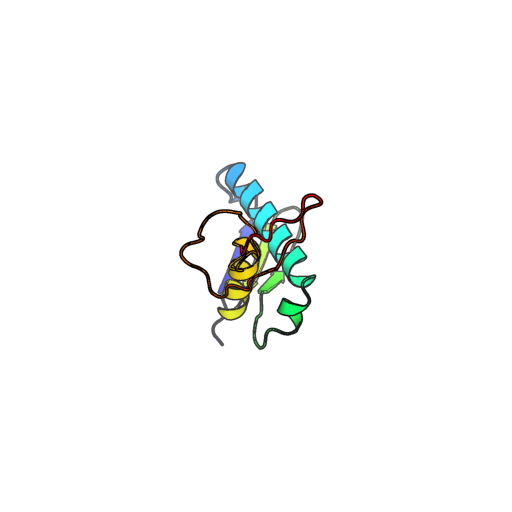ILE A N 1
ATOM 740 C CA . ILE A 1 92 ? -16.896 6.800 28.647 1.00 62.69 92 ILE A CA 1
ATOM 741 C C . ILE A 1 92 ? -17.553 5.679 29.441 1.00 62.69 92 ILE A C 1
ATOM 743 O O . ILE A 1 92 ? -18.777 5.668 29.560 1.00 62.69 92 ILE A O 1
ATOM 747 N N . ASP A 1 93 ? -16.741 4.807 30.028 1.00 61.94 93 ASP A N 1
ATOM 748 C CA . ASP A 1 93 ? -17.164 3.900 31.090 1.00 61.94 93 ASP A CA 1
ATOM 749 C C . ASP A 1 93 ? -16.527 4.369 32.406 1.00 61.94 93 ASP A C 1
ATOM 751 O O . ASP A 1 93 ? -15.331 4.648 32.459 1.00 61.94 93 ASP A O 1
ATOM 755 N N . THR A 1 94 ? -17.329 4.494 33.465 1.00 62.75 94 THR A N 1
ATOM 756 C CA . THR A 1 94 ? -16.848 4.862 34.804 1.00 62.75 94 THR A CA 1
ATOM 757 C C . THR A 1 94 ? -16.436 3.601 35.550 1.00 62.75 94 THR A C 1
ATOM 759 O O . THR A 1 94 ? -17.261 2.701 35.726 1.00 62.75 94 THR A O 1
ATOM 762 N N . VAL A 1 95 ? -15.188 3.526 36.013 1.00 64.69 95 VAL A N 1
ATOM 763 C CA . VAL A 1 95 ? -14.679 2.345 36.732 1.00 64.69 95 VAL A CA 1
ATOM 764 C C . VAL A 1 95 ? -14.442 2.701 38.198 1.00 64.69 95 VAL A C 1
ATOM 766 O O . VAL A 1 95 ? -13.686 3.616 38.517 1.00 64.69 95 VAL A O 1
ATOM 769 N N . GLU A 1 96 ? -15.074 1.973 39.121 1.00 58.22 96 GLU A N 1
ATOM 770 C CA . GLU A 1 96 ? -14.810 2.142 40.553 1.00 58.22 96 GLU A CA 1
ATOM 771 C C . GLU A 1 96 ? -13.475 1.487 40.934 1.00 58.22 96 GLU A C 1
ATOM 773 O O . GLU A 1 96 ? -13.370 0.267 41.068 1.00 58.22 96 GLU A O 1
ATOM 778 N N . ILE A 1 97 ? -12.437 2.300 41.143 1.00 59.97 97 ILE A N 1
ATOM 779 C CA . ILE A 1 97 ? -11.138 1.820 41.630 1.00 59.97 97 ILE A CA 1
ATOM 780 C C . ILE A 1 97 ? -11.147 1.841 43.165 1.00 59.97 97 ILE A C 1
ATOM 782 O O . ILE A 1 97 ? -11.072 2.901 43.795 1.00 59.97 97 ILE A O 1
ATOM 786 N N . THR A 1 98 ? -11.199 0.666 43.800 1.00 49.38 98 THR A N 1
ATOM 787 C CA . THR A 1 98 ? -11.014 0.529 45.254 1.00 49.38 98 THR A CA 1
ATOM 788 C C . THR A 1 98 ? -9.527 0.620 45.606 1.00 49.38 98 THR A C 1
ATOM 790 O O . THR A 1 98 ? -8.775 -0.349 45.544 1.00 49.38 98 THR A O 1
ATOM 793 N N . GLY A 1 99 ? -9.071 1.813 45.990 1.00 46.81 99 GLY A N 1
ATOM 794 C CA . GLY A 1 99 ? -7.728 1.996 46.544 1.00 46.81 99 GLY A CA 1
ATOM 795 C C . GLY A 1 99 ? -7.588 1.371 47.941 1.00 46.81 99 GLY A C 1
ATOM 796 O O . GLY A 1 99 ? -8.513 1.430 48.750 1.00 46.81 99 GLY A O 1
ATOM 797 N N . ALA A 1 100 ? -6.391 0.876 48.279 1.00 53.12 100 ALA A N 1
ATOM 798 C CA . ALA A 1 100 ? -6.028 0.269 49.575 1.00 53.12 100 ALA A CA 1
ATOM 799 C C . ALA A 1 100 ? -6.154 1.194 50.819 1.00 53.12 100 ALA A C 1
ATOM 801 O O . ALA A 1 100 ? -5.696 0.856 51.908 1.00 53.12 100 ALA A O 1
ATOM 802 N N . LYS A 1 101 ? -6.771 2.373 50.683 1.00 49.03 101 LYS A N 1
ATOM 803 C CA . LYS A 1 101 ? -7.107 3.304 51.769 1.00 49.03 101 LYS A CA 1
ATOM 804 C C . LYS A 1 101 ? -8.488 3.926 51.547 1.00 49.03 101 LYS A C 1
ATOM 806 O O . LYS A 1 101 ? -8.586 5.140 51.403 1.00 49.03 101 LYS A O 1
ATOM 811 N N . GLY A 1 102 ? -9.534 3.098 51.501 1.00 45.47 102 GLY A N 1
ATOM 812 C CA . GLY A 1 102 ? -10.922 3.462 51.841 1.00 45.47 102 GLY A CA 1
ATOM 813 C C . GLY A 1 102 ? -11.459 4.799 51.310 1.00 45.47 102 GLY A C 1
ATOM 814 O O . GLY A 1 102 ? -12.210 5.470 52.013 1.00 45.47 102 GLY A O 1
ATOM 815 N N . LYS A 1 103 ? -11.053 5.226 50.112 1.00 40.03 103 LYS A N 1
ATOM 816 C CA . LYS A 1 103 ? -11.568 6.428 49.455 1.00 40.03 103 LYS A CA 1
ATOM 817 C C . LYS A 1 103 ? -11.884 6.082 48.014 1.00 40.03 103 LYS A C 1
ATOM 819 O O . LYS A 1 103 ? -10.974 5.876 47.214 1.00 40.03 103 LYS A O 1
ATOM 824 N N . ASN A 1 104 ? -13.176 6.030 47.722 1.00 38.94 104 ASN A N 1
ATOM 825 C CA . ASN A 1 104 ? -13.694 5.825 46.381 1.00 38.94 104 ASN A CA 1
ATOM 826 C C . ASN A 1 104 ? -13.378 7.070 45.548 1.00 38.94 104 ASN A C 1
ATOM 828 O O . ASN A 1 104 ? -13.665 8.194 45.972 1.00 38.94 104 ASN A O 1
ATOM 832 N N . LYS A 1 105 ? -12.761 6.873 44.385 1.00 42.75 105 LYS A N 1
ATOM 833 C CA . LYS A 1 105 ? -12.628 7.900 43.355 1.00 42.75 105 LYS A CA 1
ATOM 834 C C . LYS A 1 105 ? -13.366 7.412 42.119 1.00 42.75 105 LYS A C 1
ATOM 836 O O . LYS A 1 105 ? -13.096 6.318 41.638 1.00 42.75 105 LYS A O 1
ATOM 841 N N . THR A 1 106 ? -14.297 8.231 41.658 1.00 38.00 106 THR A N 1
ATOM 842 C CA . THR A 1 106 ? -14.991 8.064 40.386 1.00 38.00 106 THR A CA 1
ATOM 843 C C . THR A 1 106 ? -14.072 8.633 39.307 1.00 38.00 106 THR A C 1
ATOM 845 O O . THR A 1 106 ? -13.766 9.828 39.363 1.00 38.00 106 THR A O 1
ATOM 848 N N . VAL A 1 107 ? -13.583 7.788 38.400 1.00 50.62 107 VAL A N 1
ATOM 849 C CA . VAL A 1 107 ? -12.830 8.197 37.203 1.00 50.62 107 VAL A CA 1
ATOM 850 C C . VAL A 1 107 ? -13.626 7.771 35.982 1.00 50.62 107 VAL A C 1
ATOM 852 O O . VAL A 1 107 ? -14.054 6.593 35.958 1.00 50.62 107 VAL A O 1
#

Organism: NCBI:txid128403

Foldseek 3Di:
DDKDKDKDFPVPQPDPVSVVVQVVVVVLLVVLVVDPVSVVQPPWDWDWPPDDPTIIMIMTDPNVVVSSCCSPVVPDDDDDDDLDDDDDDPDDDWDFDDDPPPDTDTD

Radius of gyration: 21.52 Å; chains: 1; bounding box: 34×26×64 Å

InterPro domains:
  IPR056201 Type I-B CRISPR Cas8b, N-terminal domain [PF24121] (46-106)

Sequence (107 aa):
MKELELSYQLVALPCAQHRAGLAGLVLMVQELHHQSWFLERQGAMIELEDLNELGVTLRSNLEGLKALFDFTYKAFEEERSTDTKINNYTRIDTVEITGAKGKNKTV

Secondary structure (DSSP, 8-state):
--EEEEEEEGGGSSSHHHHHHHHHHHHHHHHHTT-HHHHTSTT--EEEEEEETTEEEEEEEHHHHHHHHHHHHT-S------SS---S-S-----EE--SSS--EE-